Protein AF-A0A7W2NQI5-F1 (afdb_monomer_lite)

Structure (mmCIF, N/CA/C/O backbone):
data_AF-A0A7W2NQI5-F1
#
_entry.id   AF-A0A7W2NQI5-F1
#
loop_
_atom_site.group_PDB
_atom_site.id
_atom_site.type_symbol
_atom_site.label_atom_id
_atom_site.label_alt_id
_atom_site.label_comp_id
_atom_site.label_asym_id
_atom_site.label_entity_id
_atom_site.label_seq_id
_atom_site.pdbx_PDB_ins_code
_atom_site.Cartn_x
_atom_site.Cartn_y
_atom_site.Cartn_z
_atom_site.occupancy
_atom_site.B_iso_or_equiv
_atom_site.auth_seq_id
_atom_site.auth_comp_id
_atom_site.auth_asym_id
_atom_site.auth_atom_id
_atom_site.pdbx_PDB_model_num
ATOM 1 N N . MET A 1 1 ? -16.992 -9.688 21.518 1.00 42.00 1 MET A N 1
ATOM 2 C CA . MET A 1 1 ? -16.793 -9.755 20.054 1.00 42.00 1 MET A CA 1
ATOM 3 C C . MET A 1 1 ? -16.107 -8.464 19.633 1.00 42.00 1 MET A C 1
ATOM 5 O O . MET A 1 1 ? -16.727 -7.415 19.744 1.00 42.00 1 MET A O 1
ATOM 9 N N . LEU A 1 2 ? -14.817 -8.497 19.281 1.00 52.06 2 LEU A N 1
ATOM 10 C CA . LEU A 1 2 ? -14.097 -7.307 18.807 1.00 52.06 2 LEU A CA 1
ATOM 11 C C . LEU A 1 2 ? -14.584 -6.986 17.389 1.00 52.06 2 LEU A C 1
ATOM 13 O O . LEU A 1 2 ? -14.058 -7.507 16.410 1.00 52.06 2 LEU A O 1
ATOM 17 N N . ALA A 1 3 ? -15.639 -6.182 17.276 1.00 59.88 3 ALA A N 1
ATOM 18 C CA . ALA A 1 3 ? -16.020 -5.617 15.994 1.00 59.88 3 ALA A CA 1
ATOM 19 C C . ALA A 1 3 ? -14.959 -4.576 15.615 1.00 59.88 3 ALA A C 1
ATOM 21 O O . ALA A 1 3 ? -14.867 -3.515 16.232 1.00 59.88 3 ALA A O 1
ATOM 22 N N . LEU A 1 4 ? -14.131 -4.900 14.624 1.00 70.38 4 LEU A N 1
ATOM 23 C CA . LEU A 1 4 ? -13.219 -3.942 14.010 1.00 70.38 4 LE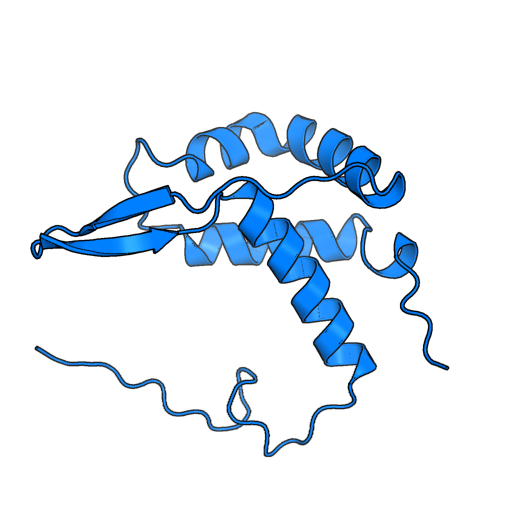U A CA 1
ATOM 24 C C . LEU A 1 4 ? -14.047 -2.786 13.439 1.00 70.38 4 LEU A C 1
ATOM 26 O O . LEU A 1 4 ? -14.784 -2.950 12.467 1.00 70.38 4 LEU A O 1
ATOM 30 N N . ASN A 1 5 ? -13.960 -1.613 14.063 1.00 80.44 5 ASN A N 1
ATOM 31 C CA . ASN A 1 5 ? -14.669 -0.434 13.588 1.00 80.44 5 ASN A CA 1
ATOM 32 C C . ASN A 1 5 ? -13.983 0.079 12.314 1.00 80.44 5 ASN A C 1
ATOM 34 O O . ASN A 1 5 ? -12.912 0.679 12.380 1.00 80.44 5 ASN A O 1
ATOM 38 N N . LEU A 1 6 ? -14.601 -0.144 11.152 1.00 75.94 6 LEU A N 1
ATOM 39 C CA . LEU A 1 6 ? -14.026 0.231 9.856 1.00 75.94 6 LEU A CA 1
ATOM 40 C C . LEU A 1 6 ? -13.735 1.732 9.736 1.00 75.94 6 LEU A C 1
ATOM 42 O O . LEU A 1 6 ? -12.743 2.088 9.109 1.00 75.94 6 LEU A O 1
ATOM 46 N N . ASN A 1 7 ? -14.519 2.603 10.379 1.00 79.25 7 ASN A N 1
ATOM 47 C CA . ASN A 1 7 ? -14.240 4.044 10.390 1.00 79.25 7 ASN A CA 1
ATOM 48 C C . ASN A 1 7 ? -12.983 4.367 11.218 1.00 79.25 7 ASN A C 1
ATOM 50 O O . ASN A 1 7 ? -12.255 5.309 10.908 1.00 79.25 7 ASN A O 1
ATOM 54 N N . ALA A 1 8 ? -12.699 3.569 12.254 1.00 82.50 8 ALA A N 1
ATOM 55 C CA . ALA A 1 8 ? -11.462 3.676 13.022 1.00 82.50 8 ALA A CA 1
ATOM 56 C C . ALA A 1 8 ? -10.250 3.154 12.232 1.00 82.50 8 ALA A C 1
ATOM 58 O O . ALA A 1 8 ? -9.153 3.674 12.400 1.00 82.50 8 ALA A O 1
ATOM 59 N N . ILE A 1 9 ? -10.439 2.189 11.326 1.00 87.62 9 ILE A N 1
ATOM 60 C CA . ILE A 1 9 ? -9.376 1.682 10.441 1.00 87.62 9 ILE A CA 1
ATOM 61 C C . ILE A 1 9 ? -9.111 2.662 9.293 1.00 87.62 9 ILE A C 1
ATOM 63 O O . ILE A 1 9 ? -7.972 3.073 9.056 1.00 87.62 9 ILE A O 1
ATOM 67 N N . PHE A 1 10 ? -10.167 3.043 8.574 1.00 92.81 10 PHE A N 1
ATOM 68 C CA . PHE A 1 10 ? -10.109 3.836 7.352 1.00 92.81 10 PHE A CA 1
ATOM 69 C C . PHE A 1 10 ? -10.214 5.333 7.635 1.00 92.81 10 PHE A C 1
ATOM 71 O O . PHE A 1 10 ? -11.174 6.006 7.259 1.00 92.81 10 PHE A O 1
ATOM 78 N N . ASN A 1 11 ? -9.165 5.862 8.258 1.00 94.06 11 ASN A N 1
ATOM 79 C CA . ASN A 1 11 ? -9.003 7.285 8.530 1.00 94.06 11 ASN A CA 1
ATOM 80 C C . ASN A 1 11 ? -7.738 7.852 7.854 1.00 94.06 11 ASN A C 1
ATOM 82 O O . ASN A 1 11 ? -6.869 7.116 7.375 1.00 94.06 11 ASN A O 1
ATOM 86 N N . SER A 1 12 ? -7.624 9.182 7.829 1.00 94.50 12 SER A N 1
ATOM 87 C CA . SER A 1 12 ? -6.499 9.893 7.208 1.00 94.50 12 SER A CA 1
ATOM 88 C C . SER A 1 12 ? -5.136 9.529 7.806 1.00 94.50 12 SER A C 1
ATOM 90 O O . SER A 1 12 ? -4.154 9.460 7.072 1.00 94.50 12 SER A O 1
ATOM 92 N N . THR A 1 13 ? -5.057 9.275 9.113 1.00 94.38 13 THR A N 1
ATOM 93 C CA . THR A 1 13 ? -3.810 8.916 9.806 1.00 94.38 13 THR A CA 1
ATOM 94 C C . THR A 1 13 ? -3.305 7.553 9.347 1.00 94.38 13 THR A C 1
ATOM 96 O O . THR A 1 13 ? -2.164 7.441 8.893 1.00 94.38 13 THR A O 1
ATOM 99 N N . THR A 1 14 ? -4.157 6.524 9.383 1.00 94.31 14 THR A N 1
ATOM 100 C CA . THR A 1 14 ? -3.803 5.177 8.909 1.00 94.31 14 THR A CA 1
ATOM 101 C C . THR A 1 14 ? -3.448 5.202 7.423 1.00 94.31 14 THR A C 1
ATOM 103 O O . THR A 1 14 ? -2.471 4.579 7.007 1.00 94.31 14 THR A O 1
ATOM 106 N N . LEU A 1 15 ? -4.184 5.983 6.624 1.00 96.19 15 LEU A N 1
ATOM 107 C CA . LEU A 1 15 ? -3.938 6.127 5.190 1.00 96.19 15 LEU A CA 1
ATOM 108 C C . LEU A 1 15 ? -2.574 6.765 4.903 1.00 96.19 15 LEU A C 1
ATOM 110 O O . LEU A 1 15 ? -1.828 6.267 4.065 1.00 96.19 15 LEU A O 1
ATOM 114 N N . ASN A 1 16 ? -2.223 7.846 5.603 1.00 96.44 16 ASN A N 1
ATOM 115 C CA . ASN A 1 16 ? -0.939 8.527 5.431 1.00 96.44 16 ASN A CA 1
ATOM 116 C C . ASN A 1 16 ? 0.241 7.637 5.853 1.00 96.44 16 ASN A C 1
ATOM 118 O O . ASN A 1 16 ? 1.284 7.633 5.190 1.00 96.44 16 ASN A O 1
ATOM 122 N N . THR A 1 17 ? 0.069 6.844 6.913 1.00 96.12 17 THR A N 1
ATOM 123 C CA . THR A 1 17 ? 1.066 5.854 7.341 1.00 96.12 17 THR A CA 1
ATOM 124 C C . THR A 1 17 ? 1.238 4.756 6.290 1.00 96.12 17 THR A C 1
ATOM 126 O O . THR A 1 17 ? 2.366 4.458 5.889 1.00 96.12 17 THR A O 1
ATOM 129 N N . ALA A 1 18 ? 0.135 4.204 5.775 1.00 96.88 18 ALA A N 1
ATOM 130 C CA . ALA A 1 18 ? 0.158 3.206 4.708 1.00 96.88 18 ALA A CA 1
ATOM 131 C C . ALA A 1 18 ? 0.781 3.755 3.413 1.00 96.88 18 ALA A C 1
ATOM 133 O O . ALA A 1 18 ? 1.600 3.080 2.791 1.00 96.88 18 ALA A O 1
ATOM 134 N N . TYR A 1 19 ? 0.473 5.000 3.042 1.00 97.62 19 TYR A N 1
ATOM 135 C CA . TYR A 1 19 ? 1.064 5.681 1.889 1.00 97.62 19 TYR A CA 1
ATOM 136 C C . TYR A 1 19 ? 2.576 5.877 2.037 1.00 97.62 19 TYR A C 1
ATOM 138 O O . TYR A 1 19 ? 3.337 5.597 1.110 1.00 97.62 19 TYR A O 1
ATOM 146 N N . SER A 1 20 ? 3.029 6.305 3.218 1.00 96.94 20 SER A N 1
ATOM 147 C CA . SER A 1 20 ? 4.457 6.478 3.507 1.00 96.94 20 SER A CA 1
ATOM 148 C C . SER A 1 20 ? 5.210 5.149 3.432 1.00 96.94 20 SER A C 1
ATOM 150 O O . SER A 1 20 ? 6.322 5.091 2.908 1.00 96.94 20 SER A O 1
ATOM 152 N N . TRP A 1 21 ? 4.598 4.067 3.924 1.00 97.00 21 TRP A N 1
ATOM 153 C CA . TRP A 1 21 ? 5.126 2.713 3.766 1.00 97.00 21 TRP A CA 1
ATOM 154 C C . TRP A 1 21 ? 5.191 2.298 2.291 1.00 97.00 21 TRP A C 1
ATOM 156 O O . TRP A 1 21 ? 6.237 1.834 1.844 1.00 97.00 21 TRP A O 1
ATOM 166 N N . LEU A 1 22 ? 4.122 2.521 1.521 1.00 96.94 22 LEU A N 1
ATOM 167 C CA . LEU A 1 22 ? 4.055 2.142 0.109 1.00 96.94 22 LEU A CA 1
ATOM 168 C C . LEU A 1 22 ? 5.125 2.860 -0.725 1.00 96.94 22 LEU A C 1
ATOM 170 O O . LEU A 1 22 ? 5.806 2.221 -1.525 1.00 96.94 22 LEU A O 1
ATOM 174 N N . CYS A 1 23 ? 5.317 4.164 -0.498 1.00 95.94 23 CYS A N 1
ATOM 175 C CA . CYS A 1 23 ? 6.354 4.951 -1.168 1.00 95.94 23 CYS A CA 1
ATOM 176 C C . CYS A 1 23 ? 7.757 4.377 -0.937 1.00 95.94 23 CYS A C 1
ATOM 178 O O . CYS A 1 23 ? 8.562 4.349 -1.863 1.00 95.94 23 CYS A O 1
ATOM 180 N N . LYS A 1 24 ? 8.042 3.897 0.281 1.00 95.81 24 LYS A N 1
ATOM 181 C CA . LYS A 1 24 ? 9.319 3.245 0.606 1.00 95.81 24 LYS A CA 1
ATOM 182 C C . LYS A 1 24 ? 9.426 1.868 -0.046 1.00 95.81 24 LYS A C 1
ATOM 184 O O . LYS A 1 24 ? 10.465 1.541 -0.605 1.00 95.81 24 LYS A O 1
ATOM 189 N N . GLN A 1 25 ? 8.351 1.081 -0.006 1.00 94.12 25 GLN A N 1
ATOM 190 C CA . GLN A 1 25 ? 8.330 -0.282 -0.539 1.00 94.12 25 GLN A CA 1
ATOM 191 C C . GLN A 1 25 ? 8.498 -0.327 -2.064 1.00 94.12 25 GLN A C 1
ATOM 193 O O . GLN A 1 25 ? 9.086 -1.268 -2.589 1.00 94.12 25 GLN A O 1
ATOM 198 N N . ARG A 1 26 ? 7.974 0.675 -2.780 1.00 94.44 26 ARG A N 1
ATOM 199 C CA . ARG A 1 26 ? 7.958 0.722 -4.251 1.00 94.44 26 ARG A CA 1
ATOM 200 C C . ARG A 1 26 ? 8.896 1.775 -4.845 1.00 94.44 26 ARG A C 1
ATOM 202 O O . ARG A 1 26 ? 8.687 2.211 -5.970 1.00 94.44 26 ARG A O 1
ATOM 209 N N . VAL A 1 27 ? 9.929 2.188 -4.109 1.00 93.81 27 VAL A N 1
ATOM 210 C CA . VAL A 1 27 ? 10.883 3.209 -4.582 1.00 93.81 27 VAL A CA 1
ATOM 211 C C . VAL A 1 27 ? 11.641 2.774 -5.844 1.00 93.81 27 VAL A C 1
ATOM 213 O O . VAL A 1 27 ? 11.876 3.598 -6.719 1.00 93.81 27 VAL A O 1
ATOM 216 N N . ASN A 1 28 ? 11.941 1.476 -5.969 1.00 91.25 28 ASN A N 1
ATOM 217 C CA . ASN A 1 28 ? 12.703 0.897 -7.083 1.00 91.25 28 ASN A CA 1
ATOM 218 C C . ASN A 1 28 ? 11.814 0.337 -8.210 1.00 91.25 28 ASN A C 1
ATOM 220 O O . ASN A 1 28 ? 12.286 -0.437 -9.038 1.00 91.25 28 ASN A O 1
ATOM 224 N N . PHE A 1 29 ? 10.516 0.657 -8.223 1.00 90.50 29 PHE A N 1
ATOM 225 C CA . PHE A 1 29 ? 9.625 0.190 -9.287 1.00 90.50 29 PHE A CA 1
ATOM 226 C C . PHE A 1 29 ? 9.914 0.931 -10.605 1.00 90.50 29 PHE A C 1
ATOM 228 O O . PHE A 1 29 ? 10.265 2.113 -10.575 1.00 90.50 29 PHE A O 1
ATOM 235 N N . PRO A 1 30 ? 9.736 0.276 -11.767 1.00 90.06 30 PRO A N 1
ATOM 236 C CA . PRO A 1 30 ? 10.022 0.883 -13.065 1.00 90.06 30 PRO A CA 1
ATOM 237 C C . PRO A 1 30 ? 9.097 2.074 -13.346 1.00 90.06 30 PRO A C 1
ATOM 239 O O . PRO A 1 30 ? 8.008 2.167 -12.783 1.00 90.06 30 PRO A O 1
ATOM 242 N N . ALA A 1 31 ? 9.505 2.983 -14.237 1.00 89.62 31 ALA A N 1
ATOM 243 C CA . ALA A 1 31 ? 8.782 4.232 -14.517 1.00 89.62 31 ALA A CA 1
ATOM 244 C C . ALA A 1 31 ? 7.333 4.032 -15.008 1.00 89.62 31 ALA A C 1
ATOM 246 O O . ALA A 1 31 ? 6.481 4.890 -14.793 1.00 89.62 31 ALA A O 1
ATOM 247 N N . ASN A 1 32 ? 7.038 2.892 -15.634 1.00 88.50 32 ASN A N 1
ATOM 248 C CA . ASN A 1 32 ? 5.701 2.523 -16.103 1.00 88.50 32 ASN A CA 1
ATOM 249 C C . ASN A 1 32 ? 4.817 1.872 -15.020 1.00 88.50 32 ASN A C 1
ATOM 251 O O . ASN A 1 32 ? 3.679 1.506 -15.307 1.00 88.50 32 ASN A O 1
ATOM 255 N N . ALA A 1 33 ? 5.311 1.710 -13.790 1.00 91.75 33 ALA A N 1
ATOM 256 C CA . ALA A 1 33 ? 4.526 1.147 -12.701 1.00 91.75 33 ALA A CA 1
ATOM 257 C C . ALA A 1 33 ? 3.419 2.100 -12.220 1.00 91.75 33 ALA A C 1
ATOM 259 O O . ALA A 1 33 ? 3.592 3.319 -12.133 1.00 91.75 33 ALA A O 1
ATOM 260 N N . ASP A 1 34 ? 2.296 1.520 -11.800 1.00 94.06 34 ASP A N 1
ATOM 261 C CA . ASP A 1 34 ? 1.103 2.247 -11.352 1.00 94.06 34 ASP A CA 1
ATOM 262 C C . ASP A 1 34 ? 1.330 3.134 -10.108 1.00 94.06 34 ASP A C 1
ATOM 264 O O . ASP A 1 34 ? 0.584 4.089 -9.871 1.00 94.06 34 ASP A O 1
ATOM 268 N N . ILE A 1 35 ? 2.391 2.870 -9.334 1.00 94.94 35 ILE A N 1
ATOM 269 C CA . ILE A 1 35 ? 2.771 3.662 -8.157 1.00 94.94 35 ILE A CA 1
ATOM 270 C C . ILE A 1 35 ? 3.041 5.124 -8.508 1.00 94.94 35 ILE A C 1
ATOM 272 O O . ILE A 1 35 ? 2.704 6.013 -7.725 1.00 94.94 35 ILE A O 1
ATOM 276 N N . TRP A 1 36 ? 3.616 5.400 -9.678 1.00 95.38 36 TRP A N 1
ATOM 277 C CA . TRP A 1 36 ? 3.966 6.763 -10.073 1.00 95.38 36 TRP A CA 1
ATOM 278 C C . TRP A 1 36 ? 2.719 7.589 -10.372 1.00 95.38 36 TRP A C 1
ATOM 280 O O . TRP A 1 36 ? 2.598 8.713 -9.884 1.00 95.38 36 TRP A O 1
ATOM 290 N N . HIS A 1 37 ? 1.742 6.991 -11.057 1.00 95.81 37 HIS A N 1
ATOM 291 C CA . HIS A 1 37 ? 0.427 7.592 -11.263 1.00 95.81 37 HIS A CA 1
ATOM 292 C C . HIS A 1 37 ? -0.295 7.830 -9.926 1.00 95.81 37 HIS A C 1
ATOM 294 O O . HIS A 1 37 ? -0.854 8.906 -9.702 1.00 95.81 37 HIS A O 1
ATOM 300 N N . LEU A 1 38 ? -0.227 6.865 -8.997 1.00 96.44 38 LEU A N 1
ATOM 301 C CA . LEU A 1 38 ? -0.804 7.019 -7.660 1.00 96.44 38 LEU A CA 1
ATOM 302 C C . LEU A 1 38 ? -0.172 8.188 -6.895 1.00 96.44 38 LEU A C 1
ATOM 304 O O . LEU A 1 38 ? -0.897 8.999 -6.321 1.00 96.44 38 LEU A O 1
ATOM 308 N N . ARG A 1 39 ? 1.163 8.295 -6.891 1.00 96.38 39 ARG A N 1
ATOM 309 C CA . ARG A 1 39 ? 1.896 9.373 -6.206 1.00 96.38 39 ARG A CA 1
ATOM 310 C C . ARG A 1 39 ? 1.587 10.738 -6.807 1.00 96.38 39 ARG A C 1
ATOM 312 O O . ARG A 1 39 ? 1.354 11.688 -6.065 1.00 96.38 39 ARG A O 1
ATOM 319 N N . PHE A 1 40 ? 1.552 10.824 -8.134 1.00 96.75 40 PHE A N 1
ATOM 320 C CA . PHE A 1 40 ? 1.255 12.066 -8.838 1.00 96.75 40 PHE A CA 1
ATOM 321 C C . PHE A 1 40 ? -0.171 12.561 -8.544 1.00 96.75 40 PHE A C 1
ATOM 323 O O . PHE A 1 40 ? -0.377 13.734 -8.243 1.00 96.75 40 PHE A O 1
ATOM 330 N N . HIS A 1 41 ? -1.158 11.661 -8.526 1.00 97.06 41 HIS A N 1
ATOM 331 C CA . HIS A 1 41 ? -2.559 12.002 -8.256 1.00 97.06 41 HIS A CA 1
ATOM 332 C C . HIS A 1 41 ? -2.989 11.812 -6.792 1.00 97.06 41 HIS A C 1
ATOM 334 O O . HIS A 1 41 ? -4.191 11.784 -6.500 1.00 97.06 41 HIS A O 1
ATOM 340 N N . TRP A 1 42 ? -2.037 11.707 -5.858 1.00 96.75 42 TRP A N 1
ATOM 341 C CA . TRP A 1 42 ? -2.309 11.278 -4.484 1.00 96.75 42 TRP A CA 1
ATOM 342 C C . TRP A 1 42 ? -3.368 12.129 -3.778 1.00 96.75 42 TRP A C 1
ATOM 344 O O . TRP A 1 42 ? -4.262 11.594 -3.124 1.00 96.75 42 TRP A O 1
ATOM 354 N N . HIS A 1 43 ? -3.321 13.452 -3.954 1.00 95.12 43 HIS A N 1
ATOM 355 C CA . HIS A 1 43 ? -4.264 14.371 -3.312 1.00 95.12 43 HIS A CA 1
ATOM 356 C C . HIS A 1 43 ? -5.730 14.094 -3.667 1.00 95.12 43 HIS A C 1
ATOM 358 O O . HIS A 1 43 ? -6.583 14.225 -2.788 1.00 95.12 43 HIS A O 1
ATOM 364 N N . ARG A 1 44 ? -6.007 13.674 -4.909 1.00 96.44 44 ARG A N 1
ATOM 365 C CA . ARG A 1 44 ? -7.346 13.282 -5.374 1.00 96.44 44 ARG A CA 1
ATOM 366 C C . ARG A 1 44 ? -7.676 11.854 -4.945 1.00 96.44 44 ARG A C 1
ATOM 368 O O . ARG A 1 44 ? -8.703 11.620 -4.312 1.00 96.44 44 ARG A O 1
ATOM 375 N N . ILE A 1 45 ? -6.769 10.913 -5.227 1.00 96.62 45 ILE A N 1
ATOM 376 C CA . ILE A 1 45 ? -6.971 9.479 -4.964 1.00 96.62 45 ILE A CA 1
ATOM 377 C C . ILE A 1 45 ? -7.254 9.227 -3.482 1.00 96.62 45 ILE A C 1
ATOM 379 O O . ILE A 1 45 ? -8.174 8.481 -3.163 1.00 96.62 45 ILE A O 1
ATOM 383 N N . ARG A 1 46 ? -6.529 9.881 -2.565 1.00 96.00 46 ARG A N 1
ATOM 384 C CA . ARG A 1 46 ? -6.700 9.675 -1.117 1.00 96.00 46 ARG A CA 1
ATOM 385 C C . ARG A 1 46 ? -8.120 9.983 -0.630 1.00 96.00 46 ARG A C 1
ATOM 387 O O . ARG A 1 46 ? -8.646 9.268 0.218 1.00 96.00 46 ARG A O 1
ATOM 394 N N . GLN A 1 47 ? -8.746 11.033 -1.170 1.00 95.50 47 GLN A N 1
ATOM 395 C CA . GLN A 1 47 ? -10.085 11.464 -0.763 1.00 95.50 47 GLN A CA 1
ATOM 396 C C . GLN A 1 47 ? -11.149 10.506 -1.300 1.00 95.50 47 GLN A C 1
ATOM 398 O O . GLN A 1 47 ? -12.027 10.063 -0.558 1.00 95.50 47 GLN A O 1
ATOM 403 N N . GLU A 1 48 ? -11.044 10.141 -2.578 1.00 95.81 48 GLU A N 1
ATOM 404 C CA . GLU A 1 48 ? -11.952 9.183 -3.208 1.00 95.81 48 GLU A CA 1
ATOM 405 C C . GLU A 1 48 ? -11.839 7.792 -2.581 1.00 95.81 48 GLU A C 1
ATOM 407 O O . GLU A 1 48 ? -12.856 7.144 -2.325 1.00 95.81 48 GLU A O 1
ATOM 412 N N . LEU A 1 49 ? -10.615 7.350 -2.287 1.00 95.69 49 LEU A N 1
ATOM 413 C CA . LEU A 1 49 ? -10.340 6.059 -1.674 1.00 95.69 49 LEU A CA 1
ATOM 414 C C . LEU A 1 49 ? -10.953 5.963 -0.278 1.00 95.69 49 LEU A C 1
ATOM 416 O O . LEU A 1 49 ? -11.710 5.030 -0.024 1.00 95.69 49 LEU A O 1
ATOM 420 N N . LEU A 1 50 ? -10.717 6.946 0.600 1.00 95.00 50 LEU A N 1
ATOM 421 C CA . LEU A 1 50 ? -11.346 6.963 1.927 1.00 95.00 50 LEU A CA 1
ATOM 422 C C . LEU A 1 50 ? -12.871 6.955 1.834 1.00 95.00 50 LEU A C 1
ATOM 424 O O . LEU A 1 50 ? -13.527 6.238 2.587 1.00 95.00 50 LEU A O 1
ATOM 428 N N . LYS A 1 51 ? -13.450 7.713 0.897 1.00 94.19 51 LYS A N 1
ATOM 429 C CA . LYS A 1 51 ? -14.902 7.723 0.688 1.00 94.19 51 LYS A CA 1
ATOM 430 C C . LYS A 1 51 ? -15.419 6.350 0.251 1.00 94.19 51 LYS A C 1
ATOM 432 O O . LYS A 1 51 ? -16.447 5.913 0.760 1.00 94.19 51 LYS A O 1
ATOM 437 N N . LYS A 1 52 ? -14.727 5.666 -0.668 1.00 95.12 52 LYS A N 1
ATOM 438 C CA . LYS A 1 52 ? -15.088 4.308 -1.116 1.00 95.12 52 LYS A CA 1
ATOM 439 C C . LYS A 1 52 ? -14.981 3.286 0.017 1.00 95.12 52 LYS A C 1
ATOM 441 O O . LYS A 1 52 ? -15.906 2.500 0.194 1.00 95.12 52 LYS A O 1
ATOM 446 N N . LEU A 1 53 ? -13.902 3.338 0.799 1.00 94.19 53 LEU A N 1
ATOM 447 C CA . LEU A 1 53 ? -13.655 2.421 1.916 1.00 94.19 53 LEU A CA 1
ATOM 448 C C . LEU A 1 53 ? -14.699 2.573 3.025 1.00 94.19 53 LEU A C 1
ATOM 450 O O . LEU A 1 53 ? -15.295 1.586 3.439 1.00 94.19 53 LEU A O 1
ATOM 454 N N . ASN A 1 54 ? -14.991 3.807 3.445 1.00 92.12 54 ASN A N 1
ATOM 455 C CA . ASN A 1 54 ? -15.996 4.061 4.482 1.00 92.12 54 ASN A CA 1
ATOM 456 C C . ASN A 1 54 ? -17.425 3.724 4.017 1.00 92.12 54 ASN A C 1
ATOM 458 O O . ASN A 1 54 ? -18.274 3.366 4.826 1.00 92.12 54 ASN A O 1
ATOM 462 N N . LYS A 1 55 ? -17.689 3.776 2.705 1.00 92.88 55 LYS A N 1
ATOM 463 C CA . LYS A 1 55 ? -18.940 3.285 2.102 1.00 92.88 55 LYS A CA 1
ATOM 464 C C . LYS A 1 55 ? -18.968 1.773 1.866 1.00 92.88 55 LYS A C 1
ATOM 466 O O . LYS A 1 55 ? -19.968 1.286 1.353 1.00 92.88 55 LYS A O 1
ATOM 471 N N . GLN A 1 56 ? -17.888 1.054 2.180 1.00 90.44 56 GLN A N 1
ATOM 472 C CA . G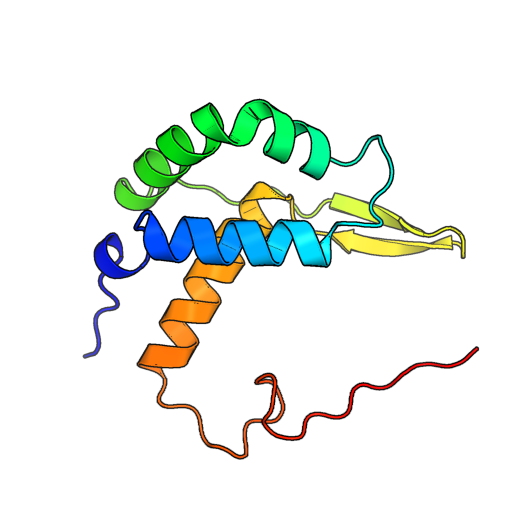LN A 1 56 ? -17.740 -0.383 1.919 1.00 90.44 56 GLN A CA 1
ATOM 473 C C . GLN A 1 56 ? -17.946 -0.751 0.437 1.00 90.44 56 GLN A C 1
ATOM 475 O O . GLN A 1 56 ? -18.370 -1.851 0.107 1.00 90.44 56 GLN A O 1
ATOM 480 N N . ASN A 1 57 ? -17.626 0.177 -0.469 1.00 94.06 57 ASN A N 1
ATOM 481 C CA . ASN A 1 57 ? -17.781 0.023 -1.918 1.00 94.06 57 ASN A CA 1
ATOM 482 C C . ASN A 1 57 ? -16.413 -0.006 -2.618 1.00 94.06 57 ASN A C 1
ATOM 484 O O . ASN A 1 57 ? -16.200 0.621 -3.659 1.00 94.06 57 ASN A O 1
ATOM 488 N N . TYR A 1 58 ? -15.437 -0.633 -1.966 1.00 94.81 58 TYR A N 1
ATOM 489 C CA . TYR A 1 58 ? -14.107 -0.845 -2.515 1.00 94.81 58 TYR A CA 1
ATOM 490 C C . TYR A 1 58 ? -13.977 -2.300 -2.955 1.00 94.81 58 TYR A C 1
ATOM 492 O O . TYR A 1 58 ? -14.226 -3.207 -2.163 1.00 94.81 58 TYR A O 1
ATOM 500 N N . THR A 1 59 ? -13.563 -2.514 -4.199 1.00 95.25 59 THR A N 1
ATOM 501 C CA . THR A 1 59 ? -13.346 -3.846 -4.769 1.00 95.25 59 THR A CA 1
ATOM 502 C C . THR A 1 59 ? -11.890 -3.961 -5.180 1.00 95.25 59 THR A C 1
ATOM 504 O O . THR A 1 59 ? -11.382 -3.092 -5.889 1.00 95.25 59 THR A O 1
ATOM 507 N N . PHE A 1 60 ? -11.235 -5.025 -4.723 1.00 95.00 60 PHE A N 1
ATOM 508 C CA . PHE A 1 60 ? -9.864 -5.336 -5.108 1.00 95.00 60 PHE A CA 1
ATOM 509 C C . PHE A 1 60 ? -9.783 -5.682 -6.592 1.00 95.00 60 PHE A C 1
ATOM 511 O O . PHE A 1 60 ? -10.662 -6.363 -7.125 1.00 95.00 60 PHE A O 1
ATOM 518 N N . LEU A 1 61 ? -8.717 -5.228 -7.247 1.00 93.81 61 LEU A N 1
ATOM 519 C CA . LEU A 1 61 ? -8.436 -5.614 -8.623 1.00 93.81 61 LEU A CA 1
ATOM 520 C C . LEU A 1 61 ? -7.737 -6.983 -8.663 1.00 93.81 61 LEU A C 1
ATOM 522 O O . LEU A 1 61 ? -7.110 -7.387 -7.679 1.00 93.81 61 LEU A O 1
ATOM 526 N N . PRO A 1 62 ? -7.812 -7.705 -9.796 1.00 94.12 62 PRO A N 1
ATOM 527 C CA . PRO A 1 62 ? -6.968 -8.871 -10.020 1.00 94.12 62 PRO A CA 1
ATOM 528 C C . PRO A 1 62 ? -5.482 -8.532 -9.832 1.00 94.12 62 PRO A C 1
ATOM 530 O O . PRO A 1 62 ? -5.037 -7.437 -10.181 1.00 94.12 62 PRO A O 1
ATOM 533 N N . LEU A 1 63 ? -4.708 -9.484 -9.302 1.00 93.12 63 LEU A N 1
ATOM 534 C CA . LEU A 1 63 ? -3.254 -9.351 -9.201 1.00 93.12 63 LEU A CA 1
ATOM 535 C C . LEU A 1 63 ? -2.633 -9.217 -10.594 1.00 93.12 63 LEU A C 1
ATOM 537 O O . LEU A 1 63 ? -2.928 -10.005 -11.493 1.00 93.12 63 LEU A O 1
ATOM 541 N N . SER A 1 64 ? -1.715 -8.268 -10.741 1.00 90.25 64 SER A N 1
ATOM 542 C CA . SER A 1 64 ? -0.915 -8.126 -11.953 1.00 90.25 64 SER A CA 1
ATOM 543 C C . SER A 1 64 ? 0.243 -9.116 -11.930 1.00 90.25 64 SER A C 1
ATOM 545 O O . SER A 1 64 ? 0.886 -9.297 -10.896 1.00 90.25 64 SER A O 1
ATOM 547 N N . VAL A 1 65 ? 0.544 -9.727 -13.073 1.00 91.00 65 VAL A N 1
ATOM 548 C CA . VAL A 1 65 ? 1.763 -10.524 -13.252 1.00 91.00 65 VAL A CA 1
ATOM 549 C C . VAL A 1 65 ? 2.861 -9.604 -13.765 1.00 91.00 65 VAL A C 1
ATOM 551 O O . VAL A 1 65 ? 2.667 -8.896 -14.752 1.00 91.00 65 VAL A O 1
ATOM 554 N N . VAL A 1 66 ? 4.002 -9.596 -13.084 1.00 87.69 66 VAL A N 1
ATOM 555 C CA . VAL A 1 66 ? 5.187 -8.837 -13.485 1.00 87.69 66 VAL A CA 1
ATOM 556 C C . VAL A 1 66 ? 6.337 -9.812 -13.664 1.00 87.69 66 VAL A C 1
ATOM 558 O O . VAL A 1 66 ? 6.659 -10.562 -12.746 1.00 87.69 66 VAL A O 1
ATOM 561 N N . THR A 1 67 ? 6.964 -9.780 -14.835 1.00 88.06 67 THR A N 1
ATOM 562 C CA . THR A 1 67 ? 8.175 -10.552 -15.115 1.00 88.06 67 THR A CA 1
ATOM 563 C C . THR A 1 67 ? 9.395 -9.728 -14.721 1.00 88.06 67 THR A C 1
ATOM 565 O O . THR A 1 67 ? 9.561 -8.588 -15.162 1.00 88.06 67 THR A O 1
ATOM 568 N N . LYS A 1 68 ? 10.224 -10.287 -13.846 1.00 85.12 68 LYS A N 1
ATOM 569 C CA . LYS A 1 68 ? 11.506 -9.721 -13.436 1.00 85.12 68 LYS A CA 1
ATOM 570 C C . LYS A 1 68 ? 12.543 -9.866 -14.554 1.00 85.12 68 LYS A C 1
ATOM 572 O O . LYS A 1 68 ? 12.352 -10.594 -15.524 1.00 85.12 68 LYS A O 1
ATOM 577 N N . ALA A 1 69 ? 13.670 -9.173 -14.398 1.00 83.31 69 ALA A N 1
ATOM 578 C CA . ALA A 1 69 ? 14.779 -9.233 -15.351 1.00 83.31 69 ALA A CA 1
ATOM 579 C C . ALA A 1 69 ? 15.416 -10.635 -15.459 1.00 83.31 69 ALA A C 1
ATOM 581 O O . ALA A 1 69 ? 15.967 -10.967 -16.502 1.00 83.31 69 ALA A O 1
ATOM 582 N N . ASP A 1 70 ? 15.311 -11.450 -14.408 1.00 87.44 70 ASP A N 1
ATOM 583 C CA . ASP A 1 70 ? 15.763 -12.849 -14.357 1.00 87.44 70 ASP A CA 1
ATOM 584 C C . ASP A 1 70 ? 14.780 -13.839 -15.023 1.00 87.44 70 ASP A C 1
ATOM 586 O O . ASP A 1 70 ? 15.051 -15.036 -15.083 1.00 87.44 70 ASP A O 1
ATOM 590 N N . GLY A 1 71 ? 13.645 -13.354 -15.546 1.00 87.50 71 GLY A N 1
ATOM 591 C CA . GLY A 1 71 ? 12.596 -14.173 -16.156 1.00 87.50 71 GLY A CA 1
ATOM 592 C C . GLY A 1 71 ? 11.576 -14.744 -15.165 1.00 87.50 71 GLY A C 1
ATOM 593 O O . GLY A 1 71 ? 10.575 -15.321 -15.594 1.00 87.50 71 GLY A O 1
ATOM 594 N N . GLU A 1 72 ? 11.762 -14.555 -13.856 1.00 91.94 72 GLU A N 1
ATOM 595 C CA . GLU A 1 72 ? 10.793 -14.976 -12.847 1.00 91.94 72 GLU A CA 1
ATOM 596 C C . GLU A 1 72 ? 9.529 -14.109 -12.932 1.00 91.94 72 GLU A C 1
ATOM 598 O O . GLU A 1 72 ? 9.585 -12.878 -12.987 1.00 91.94 72 GLU A O 1
ATOM 603 N N . SER A 1 73 ? 8.358 -14.743 -12.919 1.00 90.81 73 SER A N 1
ATOM 604 C CA . SER A 1 73 ? 7.080 -14.033 -12.873 1.00 90.81 73 SER A CA 1
ATOM 605 C C . SER A 1 73 ? 6.551 -13.982 -11.447 1.00 90.81 73 SER A C 1
ATOM 607 O O . SER A 1 73 ? 6.367 -15.012 -10.806 1.00 90.81 73 SER A O 1
ATOM 609 N N . ILE A 1 74 ? 6.267 -12.773 -10.968 1.00 90.75 74 ILE A N 1
ATOM 610 C CA . ILE A 1 74 ? 5.699 -12.533 -9.643 1.00 90.75 74 ILE A CA 1
ATOM 611 C C . ILE A 1 74 ? 4.314 -11.898 -9.744 1.00 90.75 74 ILE A C 1
ATOM 613 O O . ILE A 1 74 ? 4.031 -11.103 -10.642 1.00 90.75 74 ILE A O 1
ATOM 617 N N . HIS A 1 75 ? 3.452 -12.221 -8.783 1.00 92.25 75 HIS A N 1
ATOM 618 C CA . HIS A 1 75 ? 2.143 -11.594 -8.646 1.00 92.25 75 HIS A CA 1
ATOM 619 C C . HIS A 1 75 ? 2.231 -10.373 -7.733 1.00 92.25 75 HIS A C 1
ATOM 621 O O . HIS A 1 75 ? 2.712 -10.452 -6.601 1.00 92.25 75 HIS A O 1
ATOM 627 N N . VAL A 1 76 ? 1.745 -9.235 -8.219 1.00 92.81 76 VAL A N 1
ATOM 628 C CA . VAL A 1 76 ? 1.849 -7.947 -7.537 1.00 92.81 76 VAL A CA 1
ATOM 629 C C . VAL A 1 76 ? 0.476 -7.288 -7.476 1.00 92.81 76 VAL A C 1
ATOM 631 O O . VAL A 1 76 ? -0.207 -7.125 -8.484 1.00 92.81 76 VAL A O 1
ATOM 634 N N . TRP A 1 77 ? 0.066 -6.893 -6.271 1.00 95.69 77 TRP A N 1
ATOM 635 C CA . TRP A 1 77 ? -1.138 -6.087 -6.070 1.00 95.69 77 TRP A CA 1
ATOM 636 C C . TRP A 1 77 ? -0.986 -4.712 -6.720 1.00 95.69 77 TRP A C 1
ATOM 638 O O . TRP A 1 77 ? 0.113 -4.144 -6.716 1.00 95.69 77 TRP A O 1
ATOM 648 N N . SER A 1 78 ? -2.087 -4.113 -7.177 1.00 95.75 78 SER A N 1
ATOM 649 C CA . SER A 1 78 ? -2.066 -2.694 -7.538 1.00 95.75 78 SER A CA 1
ATOM 650 C C . SER A 1 78 ? -1.569 -1.849 -6.356 1.00 95.75 78 SER A C 1
ATOM 652 O O . SER A 1 78 ? -1.663 -2.235 -5.185 1.00 95.75 78 SER A O 1
ATOM 654 N N . SER A 1 79 ? -0.991 -0.689 -6.644 1.00 96.12 79 SER A N 1
ATOM 655 C CA . SER A 1 79 ? -0.494 0.240 -5.629 1.00 96.12 79 SER A CA 1
ATOM 656 C C . SER A 1 79 ? -1.607 0.670 -4.676 1.00 96.12 79 SER A C 1
ATOM 658 O O . SER A 1 79 ? -1.369 0.809 -3.477 1.00 96.12 79 SER A O 1
ATOM 660 N N . GLN A 1 80 ? -2.829 0.828 -5.186 1.00 96.44 80 GLN A N 1
ATOM 661 C CA . GLN A 1 80 ? -3.988 1.183 -4.376 1.00 96.44 80 GLN A CA 1
ATOM 662 C C . GLN A 1 80 ? -4.435 0.020 -3.478 1.00 96.44 80 GLN A C 1
ATOM 664 O O . GLN A 1 80 ? -4.631 0.228 -2.281 1.00 96.44 80 GLN A O 1
ATOM 669 N N . ASP A 1 81 ? -4.500 -1.205 -4.007 1.00 96.88 81 ASP A N 1
ATOM 670 C CA . ASP A 1 81 ? -4.856 -2.401 -3.230 1.00 96.88 81 ASP A CA 1
ATOM 671 C C . ASP A 1 81 ? -3.839 -2.695 -2.130 1.00 96.88 81 ASP A C 1
ATOM 673 O O . ASP A 1 81 ? -4.212 -2.945 -0.984 1.00 96.88 81 ASP A O 1
ATOM 677 N N . ALA A 1 82 ? -2.545 -2.594 -2.443 1.00 96.69 82 ALA A N 1
ATOM 678 C CA . ALA A 1 82 ? -1.478 -2.768 -1.461 1.00 96.69 82 ALA A CA 1
ATOM 679 C C . ALA A 1 82 ? -1.592 -1.759 -0.306 1.00 96.69 82 ALA A C 1
ATOM 681 O O . ALA A 1 82 ? -1.272 -2.085 0.838 1.00 96.69 82 ALA A O 1
ATOM 682 N N . LEU A 1 83 ? -2.073 -0.546 -0.589 1.00 96.12 83 LEU A N 1
ATOM 683 C CA . LEU A 1 83 ? -2.309 0.485 0.415 1.00 96.12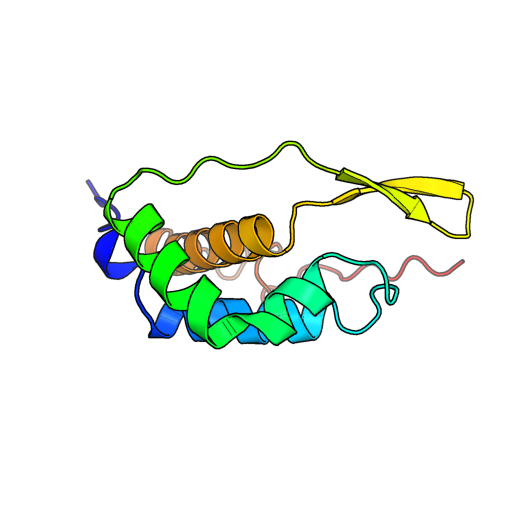 83 LEU A CA 1
ATOM 684 C C . LEU A 1 83 ? -3.474 0.100 1.337 1.00 96.12 83 LEU A C 1
ATOM 686 O O . LEU A 1 83 ? -3.327 0.159 2.557 1.00 96.12 83 LEU A O 1
ATOM 690 N N . VAL A 1 84 ? -4.591 -0.370 0.774 1.00 96.12 84 VAL A N 1
ATOM 691 C CA . VAL A 1 84 ? -5.752 -0.851 1.545 1.00 96.12 84 VAL A CA 1
ATOM 692 C C . VAL A 1 84 ? -5.384 -2.063 2.403 1.00 96.12 84 VAL A C 1
ATOM 694 O O . VAL A 1 84 ? -5.670 -2.078 3.602 1.00 96.12 84 VAL A O 1
ATOM 697 N N . LEU A 1 85 ? -4.681 -3.045 1.830 1.00 95.75 85 LEU A N 1
ATOM 698 C CA . LEU A 1 85 ? -4.178 -4.212 2.560 1.00 95.75 85 LEU A CA 1
ATOM 699 C C . LEU A 1 85 ? -3.255 -3.799 3.707 1.00 95.75 85 LEU A C 1
ATOM 701 O O . LEU A 1 85 ? -3.338 -4.361 4.798 1.00 95.75 85 LEU A O 1
ATOM 705 N N . LYS A 1 86 ? -2.412 -2.779 3.503 1.00 95.94 86 LYS A N 1
ATOM 706 C CA . LYS A 1 86 ? -1.547 -2.265 4.566 1.00 95.94 86 LYS A CA 1
ATOM 707 C C . LYS A 1 86 ? -2.343 -1.646 5.715 1.00 95.94 86 LYS A C 1
ATOM 709 O O . LYS A 1 86 ? -2.000 -1.900 6.868 1.00 95.94 86 LYS A O 1
ATOM 714 N N . MET A 1 87 ? -3.389 -0.870 5.424 1.00 95.06 87 MET A N 1
ATOM 715 C CA . MET A 1 87 ? -4.260 -0.297 6.461 1.00 95.06 87 MET A CA 1
ATOM 716 C C . MET A 1 87 ? -4.937 -1.393 7.291 1.00 95.06 87 MET A C 1
ATOM 718 O O . MET A 1 87 ? -4.945 -1.319 8.518 1.00 95.06 87 MET A O 1
ATOM 722 N N . LEU A 1 88 ? -5.450 -2.433 6.627 1.00 93.50 88 LEU A N 1
ATOM 723 C CA . LEU A 1 88 ? -6.062 -3.586 7.291 1.00 93.50 88 LEU A CA 1
ATOM 724 C C . LEU A 1 88 ? -5.052 -4.345 8.155 1.00 93.50 88 LEU A C 1
ATOM 726 O O . LEU A 1 88 ? -5.338 -4.645 9.310 1.00 93.50 88 LEU A O 1
ATOM 730 N N . ALA A 1 89 ? -3.853 -4.604 7.630 1.00 91.94 89 ALA A N 1
ATOM 731 C CA . ALA A 1 89 ? -2.798 -5.294 8.366 1.00 91.94 89 ALA A CA 1
ATOM 732 C C . ALA A 1 89 ? -2.382 -4.539 9.639 1.00 91.94 89 ALA A C 1
ATOM 734 O O . ALA A 1 89 ? -2.128 -5.167 10.662 1.00 91.94 89 ALA A O 1
ATOM 735 N N . MET A 1 90 ? -2.334 -3.202 9.594 1.00 90.75 90 MET A N 1
ATOM 736 C CA . MET A 1 90 ?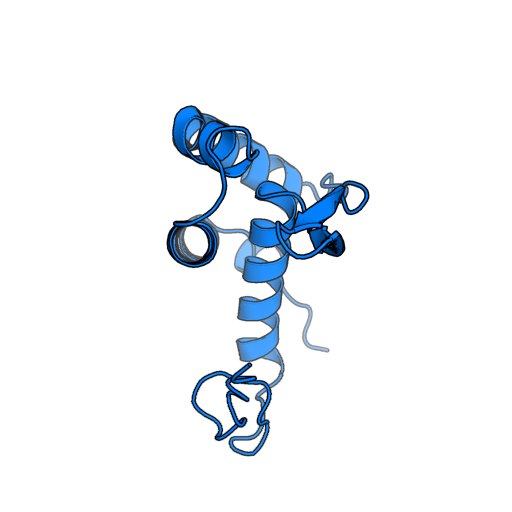 -2.057 -2.380 10.777 1.00 90.75 90 MET A CA 1
ATOM 737 C C . MET A 1 90 ? -3.153 -2.528 11.836 1.00 90.75 90 MET A C 1
ATOM 739 O O . MET A 1 90 ? -2.849 -2.819 12.985 1.00 90.75 90 MET A O 1
ATOM 743 N N . ALA A 1 91 ? -4.422 -2.410 11.440 1.00 88.75 91 ALA A N 1
ATOM 744 C CA . ALA A 1 91 ? -5.538 -2.556 12.373 1.00 88.75 91 ALA A CA 1
ATOM 745 C C . ALA A 1 91 ? -5.630 -3.960 12.988 1.00 88.75 91 ALA A C 1
ATOM 747 O O . ALA A 1 91 ? -5.965 -4.111 14.161 1.00 88.75 91 ALA A O 1
ATOM 748 N N . LEU A 1 92 ? -5.324 -4.994 12.201 1.00 86.69 92 LEU A N 1
ATOM 749 C CA . LEU A 1 92 ? -5.293 -6.373 12.680 1.00 86.69 92 LEU A CA 1
ATOM 750 C C . LEU A 1 92 ? -4.156 -6.607 13.673 1.00 86.69 92 LEU A C 1
ATOM 752 O O . LEU A 1 92 ? -4.368 -7.302 14.662 1.00 86.69 92 LEU A O 1
ATOM 756 N N . ALA A 1 93 ? -2.978 -6.025 13.439 1.00 84.12 93 ALA A N 1
ATOM 757 C CA . ALA A 1 93 ? -1.854 -6.145 14.364 1.00 84.12 93 ALA A CA 1
ATOM 758 C C . ALA A 1 93 ? -2.208 -5.604 15.759 1.00 84.12 93 ALA A C 1
ATOM 760 O O . ALA A 1 93 ? -1.920 -6.267 16.754 1.00 84.12 93 ALA A O 1
ATOM 761 N N . ASP A 1 94 ? -2.901 -4.463 15.816 1.00 79.38 94 ASP A N 1
ATOM 762 C CA . ASP A 1 94 ? -3.348 -3.859 17.075 1.00 79.38 94 ASP A CA 1
ATOM 763 C C . ASP A 1 94 ? -4.455 -4.688 17.749 1.00 79.38 94 ASP A C 1
ATOM 765 O O . ASP A 1 94 ? -4.452 -4.876 18.965 1.00 79.38 94 ASP A O 1
ATOM 769 N N . ALA A 1 95 ? -5.397 -5.225 16.968 1.00 83.19 95 ALA A N 1
ATOM 770 C CA . ALA A 1 95 ? -6.546 -5.955 17.502 1.00 83.19 95 ALA A CA 1
ATOM 771 C C . ALA A 1 95 ? -6.223 -7.383 17.971 1.00 83.19 95 ALA A C 1
ATOM 773 O O . ALA A 1 95 ? -6.897 -7.902 18.861 1.00 83.19 95 ALA A O 1
ATOM 774 N N . LEU A 1 96 ? -5.229 -8.038 17.365 1.00 79.81 96 LEU A N 1
ATOM 775 C CA . LEU A 1 96 ? -4.919 -9.449 17.618 1.00 79.81 96 LEU A CA 1
ATOM 776 C C . LEU A 1 96 ? -3.997 -9.679 18.826 1.00 79.81 96 LEU A C 1
ATOM 778 O O . LEU A 1 96 ? -3.722 -10.838 19.127 1.00 79.81 96 LEU A O 1
ATOM 782 N N . ALA A 1 97 ? -3.525 -8.622 19.506 1.00 71.62 97 ALA A N 1
ATOM 783 C C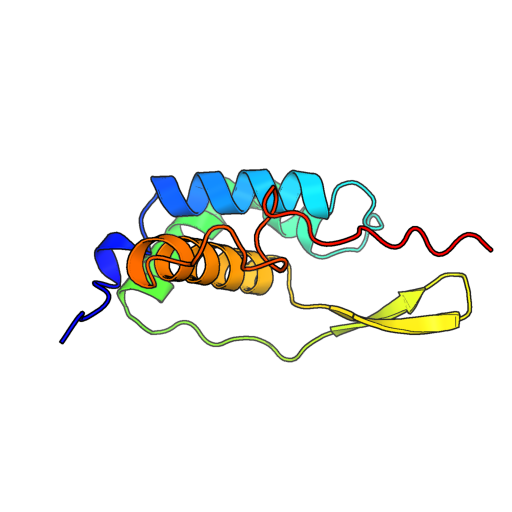A . ALA A 1 97 ? -2.601 -8.708 20.649 1.00 71.62 97 ALA A CA 1
ATOM 784 C C . ALA A 1 97 ? -1.468 -9.729 20.405 1.00 71.62 97 ALA A C 1
ATOM 786 O O . ALA A 1 97 ? -1.252 -10.663 21.180 1.00 71.62 97 ALA A O 1
ATOM 787 N N . LEU A 1 98 ? -0.800 -9.598 19.255 1.00 78.38 98 LEU A N 1
ATOM 788 C CA . LEU A 1 98 ? 0.115 -10.616 18.749 1.00 78.38 98 LEU A CA 1
ATOM 789 C C . LEU A 1 98 ? 1.280 -10.862 19.714 1.00 78.38 98 LEU A C 1
ATOM 791 O O . LEU A 1 98 ? 1.907 -9.930 20.216 1.00 78.38 98 LEU A O 1
ATOM 795 N N . SER A 1 99 ? 1.602 -12.140 19.922 1.00 77.06 99 SER A N 1
ATOM 796 C CA . SER A 1 99 ? 2.725 -12.547 20.768 1.00 77.06 99 SER A CA 1
ATOM 797 C C . SER A 1 99 ? 4.049 -11.931 20.281 1.00 77.06 99 SER A C 1
ATOM 799 O O . SER A 1 99 ? 4.302 -11.906 19.069 1.00 77.06 99 SER A O 1
ATOM 801 N N . PRO A 1 100 ? 4.957 -11.545 21.199 1.00 72.62 100 PRO A N 1
ATOM 802 C CA . PRO A 1 100 ? 6.339 -11.178 20.872 1.00 72.62 100 PRO A CA 1
ATOM 803 C C . PRO A 1 100 ? 7.102 -12.248 20.074 1.00 72.62 100 PRO A C 1
ATOM 805 O O . PRO A 1 100 ? 8.083 -11.941 19.411 1.00 72.62 100 PRO A O 1
ATOM 808 N N . HIS A 1 101 ? 6.632 -13.498 20.101 1.00 75.56 101 HIS A N 1
ATOM 809 C CA . HIS A 1 101 ? 7.216 -14.631 19.377 1.00 75.56 101 HIS A CA 1
ATOM 810 C C . HIS A 1 101 ? 6.664 -14.785 17.949 1.00 75.56 101 HIS A C 1
ATOM 812 O O . HIS A 1 101 ? 7.076 -15.685 17.219 1.00 75.56 101 HIS A O 1
ATOM 818 N N . CYS A 1 102 ? 5.705 -13.948 17.537 1.00 76.88 102 CYS A N 1
ATOM 819 C CA . CYS A 1 102 ? 5.170 -13.961 16.179 1.00 76.88 102 CYS A CA 1
ATOM 820 C C . CYS A 1 102 ? 6.205 -13.387 15.202 1.00 76.88 102 CYS A C 1
ATOM 822 O O . CYS A 1 102 ? 6.237 -12.185 14.943 1.00 76.88 102 CYS A O 1
ATOM 824 N N . THR A 1 103 ? 7.031 -14.261 14.631 1.00 77.88 103 THR A N 1
ATOM 825 C CA . THR A 1 103 ? 8.163 -13.905 13.760 1.00 77.88 103 THR A CA 1
ATOM 826 C C . THR A 1 103 ? 7.772 -13.178 12.469 1.00 77.88 103 THR A C 1
ATOM 828 O O . THR A 1 103 ? 8.612 -12.524 11.857 1.00 77.88 103 THR A O 1
ATOM 831 N N . HIS A 1 104 ? 6.500 -13.228 12.066 1.00 74.25 104 HIS A N 1
ATOM 832 C CA . HIS A 1 104 ? 5.972 -12.494 10.910 1.00 74.25 104 HIS A CA 1
ATOM 833 C C . HIS A 1 104 ? 5.843 -10.981 11.152 1.00 74.25 104 HIS A C 1
ATOM 835 O O . HIS A 1 104 ? 5.679 -10.214 10.200 1.00 74.25 104 HIS A O 1
ATOM 841 N N . ILE A 1 105 ? 5.914 -10.531 12.409 1.00 72.25 105 ILE A N 1
ATOM 842 C CA . ILE A 1 105 ? 5.885 -9.112 12.754 1.00 72.25 105 ILE A CA 1
ATOM 843 C C . ILE A 1 105 ? 7.300 -8.545 12.721 1.00 72.25 105 ILE A C 1
ATOM 845 O O . ILE A 1 105 ? 8.247 -9.095 13.286 1.00 72.25 105 ILE A O 1
ATOM 849 N N . LYS A 1 106 ? 7.454 -7.403 12.045 1.00 69.25 106 LYS A N 1
ATOM 850 C CA . LYS A 1 106 ? 8.740 -6.709 11.969 1.00 69.25 106 LYS A CA 1
ATOM 851 C C . LYS A 1 106 ? 9.236 -6.394 13.384 1.00 69.25 106 LYS A C 1
ATOM 853 O O . LYS A 1 106 ? 8.559 -5.694 14.126 1.00 69.25 106 LYS A O 1
ATOM 858 N N . GLY A 1 107 ? 10.436 -6.869 13.714 1.00 69.50 107 GLY A N 1
ATOM 859 C CA . GLY A 1 107 ? 11.050 -6.699 15.036 1.00 69.50 107 GLY A CA 1
ATOM 860 C C . GLY A 1 107 ? 10.878 -7.894 15.981 1.00 69.50 107 GLY A C 1
ATOM 861 O O . GLY A 1 107 ? 11.519 -7.910 17.021 1.00 69.50 107 GLY A O 1
ATOM 862 N N . HIS A 1 108 ? 10.090 -8.913 15.617 1.00 71.00 108 HIS A N 1
ATOM 863 C CA . HIS A 1 108 ? 9.838 -10.109 16.440 1.00 71.00 108 HIS A CA 1
ATOM 864 C C . HIS A 1 108 ? 10.710 -11.318 16.025 1.00 71.00 108 HIS A C 1
ATOM 866 O O . HIS A 1 108 ? 10.318 -12.472 16.169 1.00 71.00 108 HIS A O 1
ATOM 872 N N . GLY A 1 109 ? 11.904 -11.070 15.472 1.00 58.16 109 GLY A N 1
ATOM 873 C CA . GLY A 1 109 ? 12.915 -12.114 15.233 1.00 58.16 109 GLY A CA 1
ATOM 874 C C . GLY A 1 109 ? 12.756 -12.972 13.969 1.00 58.16 109 GLY A C 1
ATOM 875 O O . GLY A 1 109 ? 13.518 -13.919 13.796 1.00 58.16 109 GLY A O 1
ATOM 876 N N . GLY A 1 110 ? 11.821 -12.664 13.062 1.00 56.09 110 GLY A N 1
ATOM 877 C CA . GLY A 1 110 ? 11.740 -13.346 11.764 1.00 56.09 110 GLY A CA 1
ATOM 878 C C . GLY A 1 110 ? 12.982 -13.116 10.904 1.00 56.09 110 GLY A C 1
ATOM 879 O O . GLY A 1 110 ? 13.335 -11.973 10.606 1.00 56.09 110 GLY A O 1
ATOM 880 N N . LEU A 1 111 ? 13.640 -14.207 10.505 1.00 52.38 111 LEU A N 1
ATOM 881 C CA . LEU A 1 111 ? 14.818 -14.195 9.639 1.00 52.38 111 LEU A CA 1
ATOM 882 C C . LEU A 1 111 ? 14.477 -13.523 8.302 1.00 52.38 111 LEU A C 1
ATOM 884 O O . LEU A 1 111 ? 13.695 -14.047 7.511 1.00 52.38 111 LEU A O 1
ATOM 888 N N . SER A 1 112 ? 15.101 -12.377 8.023 1.00 45.34 112 SER A N 1
ATOM 889 C CA . SER A 1 112 ? 15.228 -11.891 6.649 1.00 45.34 112 SER A CA 1
ATOM 890 C C . SER A 1 112 ? 16.220 -12.811 5.949 1.00 45.34 112 SER A C 1
ATOM 892 O O . SER A 1 112 ? 17.427 -12.616 6.073 1.00 45.34 112 SER A O 1
ATOM 894 N N . ARG A 1 113 ? 15.731 -13.845 5.261 1.00 37.47 113 ARG A N 1
ATOM 895 C CA . ARG A 1 113 ? 16.574 -14.593 4.330 1.00 37.47 113 ARG A CA 1
ATOM 896 C C . ARG A 1 113 ? 16.941 -13.616 3.210 1.00 37.47 113 ARG A C 1
ATOM 898 O O . ARG A 1 113 ? 16.093 -13.239 2.406 1.00 37.47 113 ARG A O 1
ATOM 905 N N . ARG A 1 114 ? 18.173 -13.101 3.240 1.00 38.91 114 ARG A N 1
ATOM 906 C CA . ARG A 1 114 ? 18.836 -12.672 2.011 1.00 38.91 114 ARG A CA 1
ATOM 907 C C . ARG A 1 114 ? 19.118 -13.963 1.273 1.00 38.91 114 ARG A C 1
ATOM 909 O O . ARG A 1 114 ? 19.973 -14.726 1.711 1.00 38.91 114 ARG A O 1
ATOM 916 N N . ASP A 1 115 ? 18.366 -14.215 0.220 1.00 36.25 115 ASP A N 1
ATOM 917 C CA . ASP A 1 115 ? 18.815 -15.168 -0.775 1.00 36.25 115 ASP A CA 1
ATOM 918 C C . ASP A 1 115 ? 19.900 -14.435 -1.577 1.00 36.25 115 ASP A C 1
ATOM 920 O O . ASP A 1 115 ? 19.624 -13.552 -2.388 1.00 36.25 115 ASP A O 1
ATOM 924 N N . GLU A 1 116 ? 21.151 -14.694 -1.193 1.00 33.38 116 GLU A N 1
ATOM 925 C CA . GLU A 1 116 ? 22.332 -14.456 -2.017 1.00 33.38 116 GLU A CA 1
ATOM 926 C C . GLU A 1 116 ? 22.336 -15.518 -3.123 1.00 33.38 116 GLU A C 1
ATOM 928 O O . GLU A 1 116 ? 22.431 -16.710 -2.826 1.00 33.38 116 GLU A O 1
ATOM 933 N N . ASN A 1 117 ? 22.185 -15.080 -4.374 1.00 33.66 117 ASN A N 1
ATOM 934 C CA . ASN A 1 117 ? 22.870 -15.626 -5.551 1.00 33.66 117 ASN A CA 1
ATOM 935 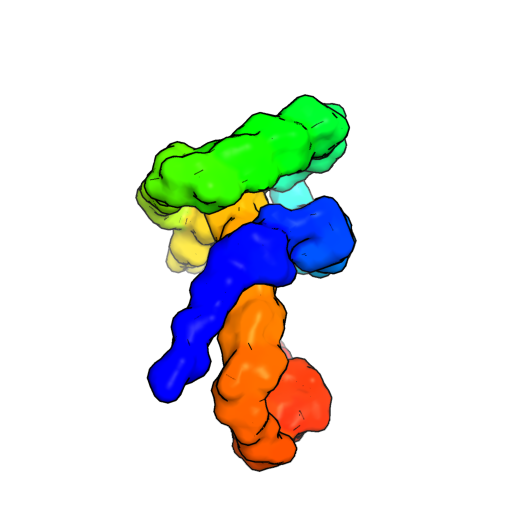C C . ASN A 1 117 ? 22.659 -14.708 -6.756 1.00 33.66 117 ASN A C 1
ATOM 937 O O . ASN A 1 117 ? 21.486 -14.484 -7.125 1.00 33.66 117 ASN A O 1
#

Radius of gyration: 16.16 Å; chains: 1; bounding box: 42×30×37 Å

pLDDT: mean 85.56, std 15.71, range [33.38, 97.62]

Foldseek 3Di:
DPDLDQLVLLDPVLLVVLLVVLCVVCVPPDPPAQNVVCVVCVVVCSVVLSVCSVVVNDDFDAWDWDQDPVRDIDTHGHSSVSSVVSSVVVSCCVVVVDDLCPLVDPPSVNDPPPPDD

Secondary structure (DSSP, 8-state):
-----HHHHSSHHHHHHHHHHHHHHTTT--TTSHHHHHHHTHHHHHHHHHHHHHTT---PPPPEEEE-TTS-EEEE--HHHHHHHHHHHHHHHHHTT--TT-TTSTTS---------

Sequence (117 aa):
MLALNLNAIFNSTTLNTAYSWLCKQRVNFPANADIWHLRFHWHRIRQELLKKLNKQNYTFLPLSVVTKADGESIHVWSSQDALVLKMLAMALADALALSPHCTHIKGHGGLSRRDEN